Protein AF-Q5SGM9-F1 (afdb_monomer)

Solvent-accessible surface area (backbone atoms only — not comparable to full-atom values): 9372 Å² total; per-residue (Å²): 144,85,80,67,69,70,57,55,56,53,56,52,52,54,52,52,57,65,70,66,57,69,76,75,72,75,61,72,54,45,73,38,43,31,43,27,35,70,81,50,58,84,35,30,66,68,40,42,31,40,32,31,81,73,46,98,76,62,48,74,47,71,50,35,69,30,64,57,64,86,59,84,78,55,76,74,34,72,49,87,78,80,70,98,79,58,48,51,67,30,74,43,82,38,66,78,64,98,54,96,76,72,43,49,38,35,33,35,20,24,57,43,96,90,40,72,36,73,26,84,48,67,61,69,77,82,69,76,38,84,79,72,70,83,46,48,68,30,44,40,35,33,58,28,88,93,44,79,26,36,58,44,70,42,55,27,30,66

Structure (mmCIF, N/CA/C/O backbone):
data_AF-Q5SGM9-F1
#
_entry.id   AF-Q5SGM9-F1
#
loop_
_atom_site.group_PDB
_atom_site.id
_atom_site.type_symbol
_atom_site.label_atom_id
_atom_site.label_alt_id
_atom_site.label_comp_id
_atom_site.label_asym_id
_atom_site.label_entity_id
_atom_site.label_seq_id
_atom_site.pdbx_PDB_ins_code
_atom_site.Cartn_x
_atom_site.Cartn_y
_atom_site.Cartn_z
_atom_site.occupancy
_atom_site.B_iso_or_equiv
_atom_site.auth_seq_id
_atom_site.auth_comp_id
_atom_site.auth_asym_id
_atom_site.auth_atom_id
_atom_site.pdbx_PDB_model_num
ATOM 1 N N . MET A 1 1 ? 46.317 -55.581 9.342 1.00 49.31 1 MET A N 1
ATOM 2 C CA . MET A 1 1 ? 45.659 -54.728 8.324 1.00 49.31 1 MET A CA 1
ATOM 3 C C . MET A 1 1 ? 44.231 -54.366 8.767 1.00 49.31 1 MET A C 1
ATOM 5 O O . MET A 1 1 ? 43.279 -54.948 8.278 1.00 49.31 1 MET A O 1
ATOM 9 N N . ARG A 1 2 ? 44.056 -53.474 9.760 1.00 52.50 2 ARG A N 1
ATOM 10 C CA . ARG A 1 2 ? 42.734 -53.143 10.362 1.00 52.50 2 ARG A CA 1
ATOM 11 C C . ARG A 1 2 ? 42.552 -51.646 10.692 1.00 52.50 2 ARG A C 1
ATOM 13 O O . ARG A 1 2 ? 41.750 -51.300 11.545 1.00 52.50 2 ARG A O 1
ATOM 20 N N . LYS A 1 3 ? 43.311 -50.747 10.051 1.00 50.09 3 LYS A N 1
ATOM 21 C CA . LYS A 1 3 ? 43.286 -49.298 10.361 1.00 50.09 3 LYS A CA 1
ATOM 22 C C . LYS A 1 3 ? 42.779 -48.392 9.229 1.00 50.09 3 LYS A C 1
ATOM 24 O O . LYS A 1 3 ? 42.698 -47.190 9.428 1.00 50.09 3 LYS A O 1
ATOM 29 N N . LEU A 1 4 ? 42.410 -48.943 8.069 1.00 53.06 4 LEU A N 1
ATOM 30 C CA . LEU A 1 4 ? 42.042 -48.142 6.887 1.00 53.06 4 LEU A CA 1
ATOM 31 C C . LEU A 1 4 ? 40.534 -48.086 6.593 1.00 53.06 4 LEU A C 1
ATOM 33 O O . LEU A 1 4 ? 40.104 -47.252 5.807 1.00 53.06 4 LEU A O 1
ATOM 37 N N . VAL A 1 5 ? 39.714 -48.908 7.255 1.00 52.75 5 VAL A N 1
ATOM 38 C CA . VAL A 1 5 ? 38.258 -48.948 7.004 1.00 52.75 5 VAL A CA 1
ATOM 39 C C . VAL A 1 5 ? 37.527 -47.766 7.666 1.00 52.75 5 VAL A C 1
ATOM 41 O O . VAL A 1 5 ? 36.541 -47.272 7.131 1.00 52.75 5 VAL A O 1
ATOM 44 N N . GLY A 1 6 ? 38.043 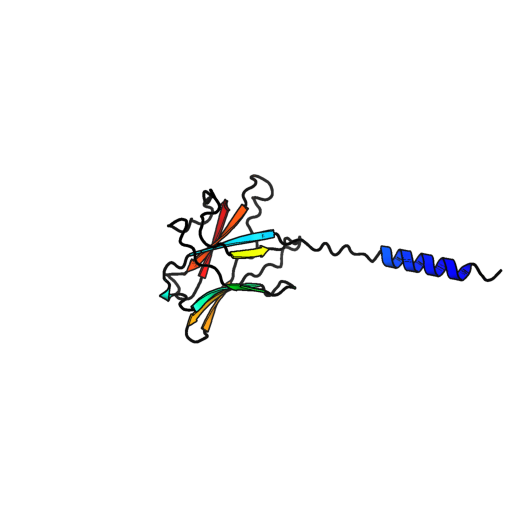-47.247 8.788 1.00 48.84 6 GLY A N 1
ATOM 45 C CA . GLY A 1 6 ? 37.429 -46.120 9.510 1.00 48.84 6 GLY A CA 1
ATOM 46 C C . GLY A 1 6 ? 37.580 -44.757 8.823 1.00 48.84 6 GLY A C 1
ATOM 47 O O . GLY A 1 6 ? 36.759 -43.871 9.037 1.00 48.84 6 GLY A O 1
ATOM 48 N N . LEU A 1 7 ? 38.591 -44.595 7.963 1.00 51.69 7 LEU A N 1
ATOM 49 C CA . LEU A 1 7 ? 38.835 -43.349 7.223 1.00 51.69 7 LEU A CA 1
ATOM 50 C C . LEU A 1 7 ? 37.909 -43.200 6.008 1.00 51.69 7 LEU A C 1
ATOM 52 O O . LEU A 1 7 ? 37.457 -42.096 5.717 1.00 51.69 7 LEU A O 1
ATOM 56 N N . GLY A 1 8 ? 37.567 -44.309 5.342 1.00 51.47 8 GLY A N 1
ATOM 57 C CA . GLY A 1 8 ? 36.628 -44.296 4.216 1.00 51.47 8 GLY A CA 1
ATOM 58 C C . GLY A 1 8 ? 35.209 -43.899 4.631 1.00 51.47 8 GLY A C 1
ATOM 59 O O . GLY A 1 8 ? 34.539 -43.154 3.917 1.00 51.47 8 GLY A O 1
ATOM 60 N N . LEU A 1 9 ? 34.768 -44.325 5.820 1.00 53.88 9 LEU A N 1
ATOM 61 C CA . LEU A 1 9 ? 33.430 -44.003 6.324 1.00 53.88 9 LEU A CA 1
ATOM 62 C C . LEU A 1 9 ? 33.281 -42.507 6.661 1.00 53.88 9 LEU A C 1
ATOM 64 O O . LEU A 1 9 ? 32.253 -41.909 6.359 1.00 53.88 9 LEU A O 1
ATOM 68 N N . LEU A 1 10 ? 34.327 -41.888 7.222 1.00 55.31 10 LEU A N 1
ATOM 69 C CA . LEU A 1 10 ? 34.349 -40.454 7.539 1.00 55.31 10 LEU A CA 1
ATOM 70 C C . LEU A 1 10 ? 34.374 -39.578 6.279 1.00 55.31 10 LEU A C 1
ATOM 72 O O . LEU A 1 10 ? 33.666 -38.575 6.223 1.00 55.31 10 LEU A O 1
ATOM 76 N N . ALA A 1 11 ? 35.122 -39.982 5.248 1.00 57.12 11 ALA A N 1
ATOM 77 C CA . ALA A 1 11 ? 35.129 -39.282 3.963 1.00 57.12 11 ALA A CA 1
ATOM 78 C C . ALA A 1 11 ? 33.760 -39.358 3.259 1.00 57.12 11 ALA A C 1
ATOM 80 O O . ALA A 1 11 ? 33.297 -38.372 2.693 1.00 57.12 11 ALA A O 1
ATOM 81 N N . SER A 1 12 ? 33.072 -40.500 3.361 1.00 54.62 12 SER A N 1
ATOM 82 C CA . SER A 1 12 ? 31.729 -40.697 2.791 1.00 54.62 12 SER A CA 1
ATOM 83 C C . SER A 1 12 ? 30.670 -39.837 3.491 1.00 54.62 12 SER A C 1
ATOM 85 O O . SER A 1 12 ? 29.806 -39.257 2.836 1.00 54.62 12 SER A O 1
ATOM 87 N N . LEU A 1 13 ? 30.758 -39.713 4.822 1.00 52.28 13 LEU A N 1
ATOM 88 C CA . LEU A 1 13 ? 29.854 -38.873 5.609 1.00 52.28 13 LEU A CA 1
ATOM 89 C C . LEU A 1 13 ? 30.065 -37.379 5.307 1.00 52.28 13 LEU A C 1
ATOM 91 O O . LEU A 1 13 ? 29.094 -36.641 5.168 1.00 52.28 13 LEU A O 1
ATOM 95 N N . ALA A 1 14 ? 31.317 -36.937 5.141 1.00 54.81 14 ALA A N 1
ATOM 96 C CA . ALA A 1 14 ? 31.639 -35.551 4.793 1.00 54.81 14 ALA A CA 1
ATOM 97 C C . ALA A 1 14 ? 31.129 -35.155 3.394 1.00 54.81 14 ALA A C 1
ATOM 99 O O . ALA A 1 14 ? 30.637 -34.041 3.217 1.00 54.81 14 ALA A O 1
ATOM 100 N N . VAL A 1 15 ? 31.166 -36.075 2.419 1.00 55.09 15 VAL A N 1
ATOM 101 C CA . VAL A 1 15 ? 30.611 -35.835 1.075 1.00 55.09 15 VAL A CA 1
ATOM 102 C C . VAL A 1 15 ? 29.076 -35.778 1.099 1.00 55.09 15 VAL A C 1
ATOM 104 O O . VAL A 1 15 ? 28.487 -34.936 0.421 1.00 55.09 15 VAL A O 1
ATOM 107 N N . LEU A 1 16 ? 28.417 -36.583 1.942 1.00 50.06 16 LEU A N 1
ATOM 108 C CA . LEU A 1 16 ? 26.964 -36.512 2.158 1.00 50.06 16 LEU A CA 1
ATOM 109 C C . LEU A 1 16 ? 26.532 -35.188 2.812 1.00 50.06 16 LEU A C 1
ATOM 111 O O . LEU A 1 16 ? 25.522 -34.618 2.405 1.00 50.06 16 LEU A O 1
ATOM 115 N N . PHE A 1 17 ? 27.319 -34.639 3.745 1.00 51.22 17 PHE A N 1
ATOM 116 C CA . PHE A 1 17 ? 27.067 -33.295 4.284 1.00 51.22 17 PHE A CA 1
ATOM 117 C C . PHE A 1 17 ? 27.328 -32.174 3.264 1.00 51.22 17 PHE A C 1
ATOM 119 O O . PHE A 1 17 ? 26.640 -31.158 3.317 1.00 51.22 17 PHE A O 1
ATOM 126 N N . SER A 1 18 ? 28.242 -32.350 2.300 1.00 49.50 18 SER A N 1
ATOM 127 C CA . SER A 1 18 ? 28.415 -31.379 1.203 1.00 49.50 18 SER A CA 1
ATOM 128 C C . SER A 1 18 ? 27.337 -31.463 0.114 1.00 49.50 18 SER A C 1
ATOM 130 O O . SER A 1 18 ? 27.120 -30.483 -0.591 1.00 49.50 18 SER A O 1
ATOM 132 N N . ALA A 1 19 ? 26.643 -32.600 -0.016 1.00 48.06 19 ALA A N 1
ATOM 133 C CA . ALA A 1 19 ? 25.566 -32.794 -0.993 1.00 48.06 19 ALA A CA 1
ATOM 134 C C . ALA A 1 19 ? 24.171 -32.407 -0.459 1.00 48.06 19 ALA A C 1
ATOM 136 O O . ALA A 1 19 ? 23.259 -32.187 -1.249 1.00 48.06 19 ALA A O 1
ATOM 137 N N . CYS A 1 20 ? 24.015 -32.280 0.864 1.00 47.81 20 CYS A N 1
ATOM 138 C CA . CYS A 1 20 ? 22.813 -31.746 1.522 1.00 47.81 20 CYS A CA 1
ATOM 139 C C . CYS A 1 20 ? 22.961 -30.274 1.937 1.00 47.81 20 CYS A C 1
ATOM 141 O O . CYS A 1 20 ? 22.182 -29.769 2.743 1.00 47.81 20 CYS A O 1
ATOM 143 N N . GLY A 1 21 ? 23.949 -29.569 1.389 1.00 41.06 21 GLY A N 1
ATOM 144 C CA . GLY A 1 21 ? 23.937 -28.116 1.357 1.00 41.06 21 GLY A CA 1
ATOM 145 C C . GLY A 1 21 ? 23.023 -27.672 0.229 1.00 41.06 21 GLY A C 1
ATOM 146 O O . GLY A 1 21 ? 23.508 -27.173 -0.785 1.00 41.06 21 GLY A O 1
ATOM 147 N N . GLU A 1 22 ? 21.710 -27.883 0.375 1.00 40.97 22 GLU A N 1
ATOM 148 C CA . GLU A 1 22 ? 20.764 -27.044 -0.349 1.00 40.97 22 GLU A CA 1
ATOM 149 C C . GLU A 1 22 ? 21.173 -25.632 0.056 1.00 40.97 22 GLU A C 1
ATOM 151 O O . GLU A 1 22 ? 21.078 -25.258 1.229 1.00 40.97 22 GLU A O 1
ATOM 156 N N . TRP A 1 23 ? 21.794 -24.906 -0.872 1.00 38.00 23 TRP A N 1
ATOM 157 C CA . TRP A 1 23 ? 22.010 -23.488 -0.712 1.00 38.00 23 TRP A CA 1
ATOM 158 C C . TRP A 1 23 ? 20.605 -22.943 -0.540 1.00 38.00 23 TRP A C 1
ATOM 160 O O . TRP A 1 23 ? 19.878 -22.752 -1.513 1.00 38.00 23 TRP A O 1
ATOM 170 N N . VAL A 1 24 ? 20.187 -22.786 0.715 1.00 42.12 24 VAL A N 1
ATOM 171 C CA . VAL A 1 24 ? 19.058 -21.956 1.074 1.00 42.12 24 VAL A CA 1
ATOM 172 C C . VAL A 1 24 ? 19.541 -20.588 0.648 1.00 42.12 24 VAL A C 1
ATOM 174 O O . VAL A 1 24 ? 20.228 -19.894 1.394 1.00 42.12 24 VAL A O 1
ATOM 177 N N . PHE A 1 25 ? 19.304 -20.270 -0.624 1.00 44.12 25 PHE A N 1
ATOM 178 C CA . PHE A 1 25 ? 19.422 -18.935 -1.146 1.00 44.12 25 PHE A CA 1
ATOM 179 C C . PHE A 1 25 ? 18.508 -18.133 -0.241 1.00 44.12 25 PHE A C 1
ATOM 181 O O . PHE A 1 25 ? 17.282 -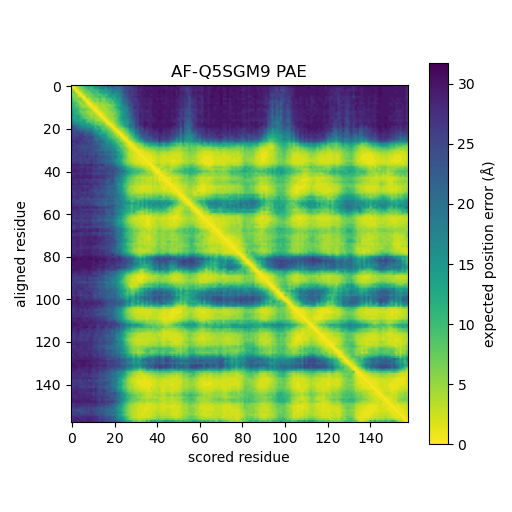18.187 -0.348 1.00 44.12 25 PHE A O 1
ATOM 188 N N . VAL A 1 26 ? 19.115 -17.472 0.739 1.00 46.91 26 VAL A N 1
ATOM 189 C CA . VAL A 1 26 ? 18.463 -16.424 1.495 1.00 46.91 26 VAL A CA 1
ATOM 190 C C . VAL A 1 26 ? 18.216 -15.364 0.440 1.00 46.91 26 VAL A C 1
ATOM 192 O O . VAL A 1 26 ? 19.106 -14.589 0.105 1.00 46.91 26 VAL A O 1
ATOM 195 N N . LEU A 1 27 ? 17.050 -15.445 -0.197 1.00 52.34 27 LEU A N 1
ATOM 196 C CA . LEU A 1 27 ? 16.587 -14.459 -1.151 1.00 52.34 27 LEU A CA 1
ATOM 197 C C . LEU A 1 27 ? 16.571 -13.144 -0.386 1.00 52.34 27 LEU A C 1
ATOM 199 O O . LEU A 1 27 ? 15.729 -12.943 0.492 1.00 52.34 27 LEU A O 1
ATOM 203 N N . THR A 1 28 ? 17.559 -12.292 -0.651 1.00 56.84 28 THR A N 1
ATOM 204 C CA . THR A 1 28 ? 17.601 -10.956 -0.074 1.00 56.84 28 THR A CA 1
ATOM 205 C C . THR A 1 28 ? 16.328 -10.249 -0.530 1.00 56.84 28 THR A C 1
ATOM 207 O O . THR A 1 28 ? 16.093 -10.166 -1.740 1.00 56.84 28 THR A O 1
ATOM 210 N N . PRO A 1 29 ? 15.464 -9.800 0.395 1.00 63.97 29 PRO A N 1
ATOM 211 C CA . PRO A 1 29 ? 14.258 -9.095 0.006 1.00 63.97 29 PRO A CA 1
ATOM 212 C C . PRO A 1 29 ? 14.631 -7.833 -0.768 1.00 63.97 29 PRO A C 1
ATOM 214 O O . PRO A 1 29 ? 15.612 -7.159 -0.460 1.00 63.97 29 PRO A O 1
ATOM 217 N N . ILE A 1 30 ? 13.826 -7.516 -1.769 1.00 70.44 30 ILE A N 1
ATOM 218 C CA . ILE A 1 30 ? 13.811 -6.214 -2.421 1.00 70.44 30 ILE A CA 1
ATOM 219 C C . ILE A 1 30 ? 12.894 -5.319 -1.592 1.00 70.44 30 ILE A C 1
ATOM 221 O O . ILE A 1 30 ? 11.818 -5.749 -1.195 1.00 70.44 30 ILE A O 1
ATOM 225 N N . ASP A 1 31 ? 13.269 -4.072 -1.337 1.00 76.81 31 ASP A N 1
ATOM 226 C CA . ASP A 1 31 ? 12.368 -3.155 -0.642 1.00 76.81 31 ASP A CA 1
ATOM 227 C C . ASP A 1 31 ? 11.308 -2.595 -1.596 1.00 76.81 31 ASP A C 1
ATOM 229 O O . ASP A 1 31 ? 11.590 -1.824 -2.522 1.00 76.81 31 ASP A O 1
ATOM 233 N N . LEU A 1 32 ? 10.053 -2.956 -1.337 1.00 81.00 32 LEU A N 1
ATOM 234 C CA . LEU A 1 32 ? 8.904 -2.341 -1.971 1.00 81.00 32 LEU A CA 1
ATOM 235 C C . LEU A 1 32 ? 8.645 -0.970 -1.342 1.00 81.00 32 LEU A C 1
ATOM 237 O O . LEU A 1 32 ? 8.403 -0.858 -0.141 1.00 81.00 32 LEU A O 1
ATOM 241 N N . HIS A 1 33 ? 8.651 0.070 -2.173 1.00 85.00 33 HIS A N 1
ATOM 242 C CA . HIS A 1 33 ? 8.336 1.429 -1.749 1.00 85.00 33 HIS A CA 1
ATOM 243 C C . HIS A 1 33 ? 6.819 1.612 -1.708 1.00 85.00 33 HIS A C 1
ATOM 245 O O . HIS A 1 33 ? 6.150 1.435 -2.728 1.00 85.00 33 HIS A O 1
ATOM 251 N N . VAL A 1 34 ? 6.287 1.985 -0.544 1.00 89.00 34 VAL A N 1
ATOM 252 C CA . VAL A 1 34 ? 4.856 2.227 -0.346 1.00 89.00 34 VAL A CA 1
ATOM 253 C C . VAL A 1 34 ? 4.588 3.700 -0.054 1.00 89.00 34 VAL A C 1
ATOM 255 O O . VAL A 1 34 ? 5.155 4.266 0.885 1.00 89.00 34 VAL A O 1
ATOM 258 N N . LEU A 1 35 ? 3.694 4.297 -0.843 1.00 90.00 35 LEU A N 1
ATOM 259 C CA . LEU A 1 35 ? 3.154 5.642 -0.644 1.00 90.00 35 LEU A CA 1
ATOM 260 C C . LEU A 1 35 ? 1.719 5.532 -0.130 1.00 90.00 35 LEU A C 1
ATOM 262 O O . LEU A 1 35 ? 0.855 5.020 -0.838 1.00 90.00 35 LEU A O 1
ATOM 266 N N . TYR A 1 36 ? 1.458 6.010 1.087 1.00 91.81 36 TYR A N 1
ATOM 267 C CA . TYR A 1 36 ? 0.123 5.979 1.682 1.00 91.81 36 TYR A CA 1
ATOM 268 C C . TYR A 1 36 ? -0.510 7.370 1.723 1.00 91.81 36 TYR A C 1
ATOM 270 O O . TYR A 1 36 ? -0.034 8.239 2.446 1.00 91.81 36 TYR A O 1
ATOM 278 N N . TYR A 1 37 ? -1.595 7.571 0.980 1.00 90.19 37 TYR A N 1
ATOM 279 C CA . TYR A 1 37 ? -2.323 8.835 0.905 1.00 90.19 37 TYR A CA 1
ATOM 280 C C . TYR A 1 37 ? -3.612 8.785 1.734 1.00 90.19 37 TYR A C 1
ATOM 282 O O . TYR A 1 37 ? -4.621 8.249 1.257 1.00 90.19 37 TYR A O 1
ATOM 290 N N . PRO A 1 38 ? -3.623 9.373 2.944 1.00 87.94 38 PRO A N 1
ATOM 291 C CA . PRO A 1 38 ? -4.850 9.550 3.707 1.00 87.94 38 PRO A CA 1
ATOM 292 C C . PRO A 1 38 ? -5.657 10.709 3.106 1.00 87.94 38 PRO A C 1
ATOM 294 O O . PRO A 1 38 ? -5.456 11.875 3.448 1.00 87.94 38 PRO A O 1
ATOM 297 N N . GLN A 1 39 ? -6.525 10.414 2.140 1.00 80.75 39 GLN A N 1
ATOM 298 C CA . GLN A 1 39 ? -7.358 11.431 1.490 1.00 80.75 39 GLN A CA 1
ATOM 299 C C . GLN A 1 39 ? -8.423 11.993 2.439 1.00 80.75 39 GLN A C 1
ATOM 301 O O . GLN A 1 39 ? -8.834 13.144 2.299 1.00 80.75 39 GLN A O 1
ATOM 306 N N . ASN A 1 40 ? -8.871 11.192 3.403 1.00 80.44 40 ASN A N 1
ATOM 307 C CA . ASN A 1 40 ? -9.832 11.582 4.411 1.00 80.44 40 ASN A CA 1
ATOM 308 C C . ASN A 1 40 ? -9.510 10.859 5.734 1.00 80.44 40 ASN A C 1
ATOM 310 O O . ASN A 1 40 ? -9.980 9.742 5.944 1.00 80.44 40 ASN A O 1
ATOM 314 N N . PRO A 1 41 ? -8.815 11.524 6.678 1.00 70.94 41 PRO A N 1
ATOM 315 C CA . PRO A 1 41 ? -8.405 10.934 7.956 1.00 70.94 41 PRO A CA 1
ATOM 316 C C . PRO A 1 41 ? -9.543 10.335 8.796 1.00 70.94 41 PRO A C 1
ATOM 318 O O . PRO A 1 41 ? -9.284 9.544 9.699 1.00 70.94 41 PRO A O 1
ATOM 321 N N . SER A 1 42 ? -10.803 10.699 8.521 1.00 79.50 42 SER A N 1
ATOM 322 C CA . SER A 1 42 ? -11.965 10.078 9.170 1.00 79.50 42 SER A CA 1
ATOM 323 C C . SER A 1 42 ? -12.218 8.629 8.734 1.00 79.50 42 SER A C 1
ATOM 325 O O . SER A 1 42 ? -12.948 7.919 9.421 1.00 79.50 42 SER A O 1
ATOM 327 N N . LEU A 1 43 ? -11.619 8.172 7.628 1.00 82.50 43 LEU A N 1
ATOM 328 C CA . LEU A 1 43 ? -11.772 6.810 7.115 1.00 82.50 43 LEU A CA 1
ATOM 329 C C . LEU A 1 43 ? -10.899 5.813 7.887 1.00 82.50 43 LEU A C 1
ATOM 331 O O . LEU A 1 43 ? -11.378 4.726 8.207 1.00 82.50 43 LEU A O 1
ATOM 335 N N . CYS A 1 44 ? -9.665 6.196 8.234 1.00 88.75 44 CYS A N 1
ATOM 336 C CA . CYS A 1 44 ? -8.746 5.410 9.062 1.00 88.75 44 CYS A CA 1
ATOM 337 C C . CYS A 1 44 ? -8.216 6.232 10.251 1.00 88.75 44 CYS A C 1
ATOM 339 O O . CYS A 1 44 ? -7.021 6.541 10.305 1.00 88.75 44 CYS A O 1
ATOM 341 N N . PRO A 1 45 ? -9.067 6.581 11.235 1.00 86.69 45 PRO A N 1
ATOM 342 C CA . PRO A 1 45 ? -8.705 7.488 12.328 1.00 86.69 45 PRO A CA 1
ATOM 343 C C . PRO A 1 45 ? -7.568 6.963 13.215 1.00 86.69 45 PRO A C 1
ATOM 345 O O . PRO A 1 45 ? -6.824 7.750 13.794 1.00 86.69 45 PRO A O 1
ATOM 348 N N . GLY A 1 46 ? -7.404 5.641 13.321 1.00 86.88 46 GLY A N 1
ATOM 349 C CA . GLY A 1 46 ? -6.288 5.023 14.040 1.00 86.88 46 GLY A CA 1
ATOM 350 C C . GLY A 1 46 ? -5.069 4.711 13.164 1.00 86.88 46 GLY A C 1
ATOM 351 O O . GLY A 1 46 ? -4.179 3.985 13.609 1.00 86.88 46 GLY A O 1
ATOM 352 N N . GLY A 1 47 ? -5.049 5.198 11.920 1.00 89.00 47 GLY A N 1
ATOM 353 C CA . GLY A 1 47 ? -4.001 4.961 10.932 1.00 89.00 47 GLY A CA 1
ATOM 354 C C . GLY A 1 47 ? -4.183 3.686 10.103 1.00 89.00 47 GLY A C 1
ATOM 355 O O . GLY A 1 47 ? -5.134 2.918 10.274 1.00 89.00 47 GLY A O 1
ATOM 356 N N . ALA A 1 48 ? -3.235 3.469 9.193 1.00 92.25 48 ALA A N 1
ATOM 357 C CA . ALA A 1 48 ? -3.182 2.312 8.308 1.00 92.25 48 ALA A CA 1
ATOM 358 C C . ALA A 1 48 ? -1.865 1.547 8.475 1.00 92.25 48 ALA A C 1
ATOM 360 O O . ALA A 1 48 ? -0.850 2.099 8.907 1.00 92.25 48 ALA A O 1
ATOM 361 N N . GLY A 1 49 ? -1.868 0.272 8.107 1.00 91.69 49 GLY A N 1
ATOM 362 C CA . GLY A 1 49 ? -0.683 -0.575 8.124 1.00 91.69 49 GLY A CA 1
ATOM 363 C C . GLY A 1 49 ? -0.755 -1.698 7.101 1.00 91.69 49 GLY A C 1
ATOM 364 O O . GLY A 1 49 ? -1.767 -1.893 6.426 1.00 91.69 49 GLY A O 1
ATOM 365 N N . ALA A 1 50 ? 0.341 -2.434 6.990 1.00 89.50 50 ALA A N 1
ATOM 366 C CA . ALA A 1 50 ? 0.450 -3.618 6.153 1.00 89.50 50 ALA A CA 1
ATOM 367 C C . ALA A 1 50 ? 0.960 -4.789 6.989 1.00 89.50 50 ALA A C 1
ATOM 369 O O . ALA A 1 50 ? 1.886 -4.624 7.784 1.00 89.50 50 ALA A O 1
ATOM 370 N N . VAL A 1 51 ? 0.376 -5.966 6.787 1.00 85.62 51 VAL A N 1
ATOM 371 C CA . VAL A 1 51 ? 0.813 -7.223 7.396 1.00 85.62 51 VAL A CA 1
ATOM 372 C C . VAL A 1 51 ? 1.133 -8.243 6.310 1.00 85.62 51 VAL A C 1
ATOM 374 O O . VAL A 1 51 ? 0.427 -8.322 5.305 1.00 85.62 51 VAL A O 1
ATOM 377 N N . SER A 1 52 ? 2.186 -9.036 6.517 1.00 78.62 52 SER A N 1
ATOM 378 C CA . SER A 1 52 ? 2.467 -10.214 5.695 1.00 78.62 52 SER A CA 1
ATOM 379 C C . SER A 1 52 ? 2.404 -11.479 6.543 1.00 78.62 52 SER A C 1
ATOM 381 O O . SER A 1 52 ? 3.207 -11.668 7.456 1.00 78.62 52 SER A O 1
ATOM 383 N N . THR A 1 53 ? 1.434 -12.344 6.242 1.00 66.88 53 THR A N 1
ATOM 384 C CA . THR A 1 53 ? 1.159 -13.588 6.986 1.00 66.88 53 THR A CA 1
ATOM 385 C C . THR A 1 53 ? 1.810 -14.818 6.359 1.00 66.88 53 THR A C 1
ATOM 387 O O . THR A 1 53 ? 2.110 -15.782 7.055 1.00 66.88 53 THR A O 1
ATOM 390 N N . ASN A 1 54 ? 2.069 -14.781 5.049 1.00 63.09 54 ASN A N 1
ATOM 391 C CA . ASN A 1 54 ? 2.634 -15.901 4.289 1.00 63.09 54 ASN A CA 1
ATOM 392 C C . ASN A 1 54 ? 4.171 -15.872 4.189 1.00 63.09 54 ASN A C 1
ATOM 394 O O . ASN A 1 54 ? 4.762 -16.722 3.519 1.00 63.09 54 ASN A O 1
ATOM 398 N N . ASN A 1 55 ? 4.810 -14.909 4.858 1.00 61.78 55 ASN A N 1
ATOM 399 C CA . ASN A 1 55 ? 6.258 -14.773 4.962 1.00 61.78 55 ASN A CA 1
ATOM 400 C C . ASN A 1 55 ? 6.762 -15.420 6.272 1.00 61.78 55 ASN A C 1
ATOM 402 O O . ASN A 1 55 ? 6.192 -15.131 7.326 1.00 61.78 55 ASN A O 1
ATOM 406 N N . PRO A 1 56 ? 7.827 -16.249 6.254 1.00 53.66 56 PRO A N 1
ATOM 407 C CA . PRO A 1 56 ? 8.432 -16.803 7.472 1.00 53.66 56 PRO A CA 1
ATOM 408 C C . PRO A 1 56 ? 8.873 -15.747 8.503 1.00 53.66 56 PRO A C 1
ATOM 410 O O . PRO A 1 56 ? 8.953 -16.059 9.687 1.00 53.66 56 PRO A O 1
ATOM 413 N N . GLY A 1 57 ? 9.129 -14.506 8.085 1.00 57.62 57 GLY A N 1
ATOM 414 C CA . GLY A 1 57 ? 9.469 -13.389 8.966 1.00 57.62 57 GLY A CA 1
ATOM 415 C C . GLY A 1 57 ? 8.294 -12.469 9.292 1.00 57.62 57 GLY A C 1
ATOM 416 O O . GLY A 1 57 ? 8.508 -11.264 9.226 1.00 57.62 57 GLY A O 1
ATOM 417 N N . PHE A 1 58 ? 7.088 -13.009 9.556 1.00 61.56 58 PHE A N 1
ATOM 418 C CA . PHE A 1 58 ? 5.845 -12.267 9.863 1.00 61.56 58 PHE A CA 1
ATOM 419 C C . PHE A 1 58 ? 6.107 -10.835 10.342 1.00 61.56 58 PHE A C 1
ATOM 421 O O . PHE A 1 58 ? 6.746 -10.618 11.373 1.00 61.56 58 PHE A O 1
ATOM 428 N N . TYR A 1 59 ? 5.586 -9.859 9.606 1.00 69.19 59 TYR A N 1
ATOM 429 C CA . TYR A 1 59 ? 5.755 -8.457 9.949 1.00 69.19 59 TYR A CA 1
ATOM 430 C C . TYR A 1 59 ? 4.435 -7.712 9.846 1.00 69.19 59 TYR A C 1
ATOM 432 O O . TYR A 1 59 ? 3.595 -8.012 8.996 1.00 69.19 59 TYR A O 1
ATOM 440 N N . SER A 1 60 ? 4.296 -6.708 10.705 1.00 77.88 60 SER A N 1
ATOM 441 C CA . SER A 1 60 ? 3.279 -5.669 10.622 1.00 77.88 60 SER A CA 1
ATOM 442 C C . SER A 1 60 ? 3.986 -4.324 10.697 1.00 77.88 60 SER A C 1
ATOM 444 O O . SER A 1 60 ? 4.777 -4.095 11.615 1.00 77.88 60 SER A O 1
ATOM 446 N N . LEU A 1 61 ? 3.752 -3.458 9.714 1.00 84.81 61 LEU A N 1
ATOM 447 C CA . LEU A 1 61 ? 4.385 -2.147 9.634 1.00 84.81 61 LEU A CA 1
ATOM 448 C C . LEU A 1 61 ? 3.322 -1.061 9.447 1.00 84.81 61 LEU A C 1
ATOM 450 O O . LEU A 1 61 ? 2.496 -1.175 8.534 1.00 8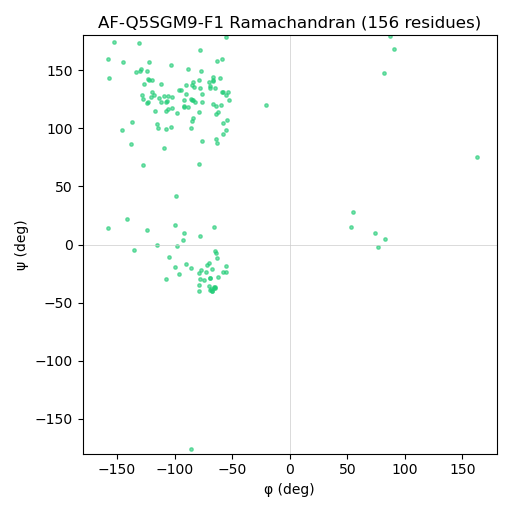4.81 61 LEU A O 1
ATOM 454 N N . PRO A 1 62 ? 3.335 0.007 10.269 1.00 90.38 62 PRO A N 1
ATOM 455 C CA . PRO A 1 62 ? 2.462 1.145 10.041 1.00 90.38 62 PRO A CA 1
ATOM 456 C C . PRO A 1 62 ? 2.840 1.830 8.722 1.00 90.38 62 PRO A C 1
ATOM 458 O O . PRO A 1 62 ? 4.019 2.063 8.425 1.00 90.38 62 PRO A O 1
ATOM 461 N N . LEU A 1 63 ? 1.829 2.160 7.923 1.00 91.12 63 LEU A N 1
ATOM 462 C CA . LEU A 1 63 ? 2.006 2.958 6.722 1.00 91.12 63 LEU A CA 1
ATOM 463 C C . LEU A 1 63 ? 2.201 4.415 7.127 1.00 91.12 63 LEU A C 1
ATOM 465 O O . LEU A 1 63 ? 1.424 4.968 7.908 1.00 91.12 63 LEU A O 1
ATOM 469 N N . LYS A 1 64 ? 3.249 5.045 6.599 1.00 90.38 64 LYS A N 1
ATOM 470 C CA . LYS A 1 64 ? 3.513 6.451 6.876 1.00 90.38 64 LYS A CA 1
ATOM 471 C C . LYS A 1 64 ? 2.720 7.322 5.896 1.00 90.38 64 LYS A C 1
ATOM 473 O O . LYS A 1 64 ? 2.844 7.120 4.689 1.00 90.38 64 LYS A O 1
ATOM 478 N N . PRO A 1 65 ? 1.903 8.268 6.384 1.00 88.94 65 PRO A N 1
ATOM 479 C CA . PRO A 1 65 ? 1.092 9.109 5.518 1.00 88.94 65 PRO A CA 1
ATOM 480 C C . PRO A 1 65 ? 1.954 10.082 4.711 1.00 88.94 65 PRO A C 1
ATOM 482 O O . PRO A 1 65 ? 2.838 10.742 5.255 1.00 88.94 65 PRO A O 1
ATOM 485 N N . THR A 1 66 ? 1.663 10.202 3.420 1.00 86.69 66 THR A N 1
ATOM 486 C CA . THR A 1 66 ? 2.293 11.140 2.493 1.00 86.69 66 THR A CA 1
ATOM 487 C C . THR A 1 66 ? 1.246 12.018 1.818 1.00 86.69 66 THR A C 1
ATOM 489 O O . THR A 1 66 ? 0.111 11.615 1.575 1.00 86.69 66 THR A O 1
ATOM 492 N N . THR A 1 67 ? 1.657 13.239 1.499 1.00 84.00 67 THR A N 1
ATOM 493 C CA . THR A 1 67 ? 0.918 14.203 0.674 1.00 84.00 67 THR A CA 1
ATOM 494 C C . THR A 1 67 ? 1.756 14.665 -0.516 1.00 84.00 67 THR A C 1
ATOM 496 O O . THR A 1 67 ? 1.434 15.663 -1.153 1.00 84.00 67 THR A O 1
ATOM 499 N N . SER A 1 68 ? 2.866 13.976 -0.795 1.00 79.94 68 SER A N 1
ATOM 500 C CA . SER A 1 68 ? 3.789 14.327 -1.868 1.00 79.94 68 SER A CA 1
ATOM 501 C C . SER A 1 68 ? 3.964 13.141 -2.821 1.00 79.94 68 SER A C 1
ATOM 503 O O . SER A 1 68 ? 4.393 12.079 -2.357 1.00 79.94 68 SER A O 1
ATOM 505 N N . PRO A 1 69 ? 3.664 13.300 -4.127 1.00 78.25 69 PRO A N 1
ATOM 506 C CA . PRO A 1 69 ? 3.046 14.477 -4.768 1.00 78.25 69 PRO A CA 1
ATOM 507 C C . PRO A 1 69 ? 1.655 14.860 -4.207 1.00 78.25 69 PRO A C 1
ATOM 509 O O . PRO A 1 69 ? 1.003 14.002 -3.622 1.00 78.25 69 PRO A O 1
ATOM 512 N N . PRO A 1 70 ? 1.179 16.113 -4.401 1.00 77.50 70 PRO A N 1
ATOM 513 C CA . PRO A 1 70 ? -0.098 16.615 -3.855 1.00 77.50 70 PRO A CA 1
ATOM 514 C C . PRO A 1 70 ? -1.337 15.822 -4.274 1.00 77.50 70 PRO A C 1
ATOM 516 O O . PRO A 1 70 ? -2.368 15.860 -3.605 1.00 77.50 70 PRO A O 1
ATOM 519 N N . THR A 1 71 ? -1.248 15.125 -5.402 1.00 82.31 71 THR A N 1
ATOM 520 C CA . THR A 1 71 ? -2.298 14.254 -5.916 1.00 82.31 71 THR A CA 1
ATOM 521 C C . THR A 1 71 ? -1.731 12.844 -6.007 1.00 82.31 71 THR A C 1
ATOM 523 O O . THR A 1 71 ? -0.630 12.686 -6.542 1.00 82.31 71 THR A O 1
ATOM 526 N N . PRO A 1 72 ? -2.441 11.822 -5.495 1.00 82.69 72 PRO A N 1
ATOM 527 C CA . PRO A 1 72 ? -2.032 10.445 -5.708 1.00 82.69 72 PRO A CA 1
ATOM 528 C C . PRO A 1 72 ? -1.969 10.163 -7.218 1.00 82.69 72 PRO A C 1
ATOM 530 O O . PRO A 1 72 ? -2.924 10.501 -7.922 1.00 82.69 72 PRO A O 1
ATOM 533 N N . PRO A 1 73 ? -0.880 9.564 -7.723 1.00 83.69 73 PRO A N 1
ATOM 534 C CA . PRO A 1 73 ? -0.754 9.203 -9.139 1.00 83.69 73 PRO A CA 1
ATOM 535 C C . PRO A 1 73 ? -1.818 8.173 -9.523 1.00 83.69 73 PRO A C 1
ATOM 537 O O . PRO A 1 73 ? -2.310 7.469 -8.655 1.00 83.69 73 PRO A O 1
ATOM 540 N N . GLY A 1 74 ? -2.182 8.035 -10.790 1.00 84.62 74 GLY A N 1
ATOM 541 C CA . GLY A 1 74 ? -3.111 7.001 -11.251 1.00 84.62 74 GLY A CA 1
ATOM 542 C C . GLY A 1 74 ? -2.474 5.606 -11.390 1.00 84.62 74 GLY A C 1
ATOM 543 O O . GLY A 1 74 ? -1.247 5.467 -11.397 1.00 84.62 74 GLY A O 1
ATOM 544 N N . PRO A 1 75 ? -3.288 4.544 -11.556 1.00 83.81 75 PRO A N 1
ATOM 545 C CA . PRO A 1 75 ? -2.793 3.222 -11.935 1.00 83.81 75 PRO A CA 1
ATOM 546 C C . PRO A 1 75 ? -1.979 3.277 -13.233 1.00 83.81 75 PRO A C 1
ATOM 548 O O . PRO A 1 75 ? -2.444 3.805 -14.241 1.00 83.81 75 PRO A O 1
ATOM 551 N N . GLY A 1 76 ? -0.771 2.711 -13.215 1.00 79.62 76 GLY A N 1
ATOM 552 C CA . GLY A 1 76 ? 0.117 2.684 -14.380 1.00 79.62 76 GLY A CA 1
ATOM 553 C C . GLY A 1 76 ? 0.834 4.003 -14.686 1.00 79.62 76 GLY A C 1
ATOM 554 O O . GLY A 1 76 ? 1.655 4.039 -15.604 1.00 79.62 76 GLY A O 1
ATOM 555 N N . GLU A 1 77 ? 0.574 5.067 -13.921 1.00 82.38 77 GLU A N 1
ATOM 556 C CA . GLU A 1 77 ? 1.287 6.332 -14.061 1.00 82.38 77 GLU A CA 1
ATOM 557 C C . GLU A 1 77 ? 2.760 6.170 -13.656 1.00 82.38 77 GLU A C 1
ATOM 559 O O . GLU A 1 77 ? 3.107 5.456 -12.706 1.00 82.38 77 GLU A O 1
ATOM 564 N N . ILE A 1 78 ? 3.641 6.839 -14.400 1.00 78.31 78 ILE A N 1
ATOM 565 C CA . ILE A 1 78 ? 5.034 7.005 -13.998 1.00 78.31 78 ILE A CA 1
ATOM 566 C C . ILE A 1 78 ? 5.066 8.205 -13.065 1.00 78.31 78 ILE A C 1
ATOM 568 O O . ILE A 1 78 ? 4.908 9.342 -13.497 1.00 78.31 78 ILE A O 1
ATOM 572 N N . ILE A 1 79 ? 5.281 7.936 -11.790 1.00 75.88 79 ILE A N 1
ATOM 573 C CA . ILE A 1 79 ? 5.590 8.922 -10.776 1.00 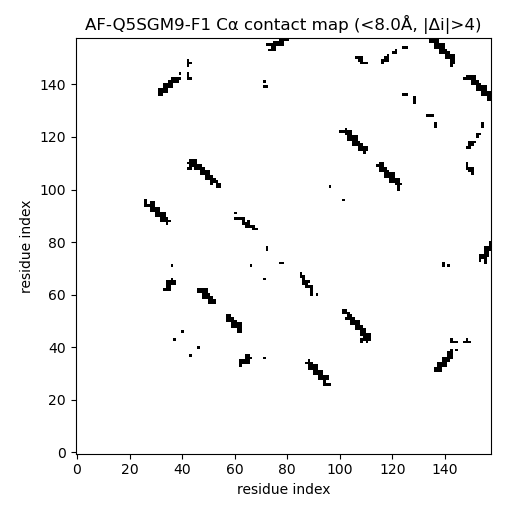75.88 79 ILE A CA 1
ATOM 574 C C . ILE A 1 79 ? 6.940 9.539 -11.146 1.00 75.88 79 ILE A C 1
ATOM 576 O O . ILE A 1 79 ? 7.963 8.850 -11.072 1.00 75.88 79 ILE A O 1
ATOM 580 N N . PRO A 1 80 ? 6.989 10.827 -11.527 1.00 63.69 80 PRO A N 1
ATOM 581 C CA . PRO A 1 80 ? 8.263 11.503 -11.674 1.00 63.69 80 PRO A CA 1
ATOM 582 C C . PRO A 1 80 ? 8.924 11.508 -10.296 1.00 63.69 80 PRO A C 1
ATOM 584 O O . PRO A 1 80 ? 8.416 12.125 -9.362 1.00 63.69 80 PRO A O 1
ATOM 587 N N . PHE A 1 81 ? 10.039 10.791 -10.155 1.00 56.59 81 PHE A N 1
ATOM 588 C CA . PHE A 1 81 ? 10.721 10.632 -8.872 1.00 56.59 81 PHE A CA 1
ATOM 589 C C . PHE A 1 81 ? 12.050 11.398 -8.838 1.00 56.59 81 PHE A C 1
ATOM 591 O O . PHE A 1 81 ? 13.108 10.815 -9.080 1.00 56.59 81 PHE A O 1
ATOM 598 N N . PRO A 1 82 ? 12.039 12.710 -8.537 1.00 49.03 82 PRO A N 1
ATOM 599 C CA . PRO 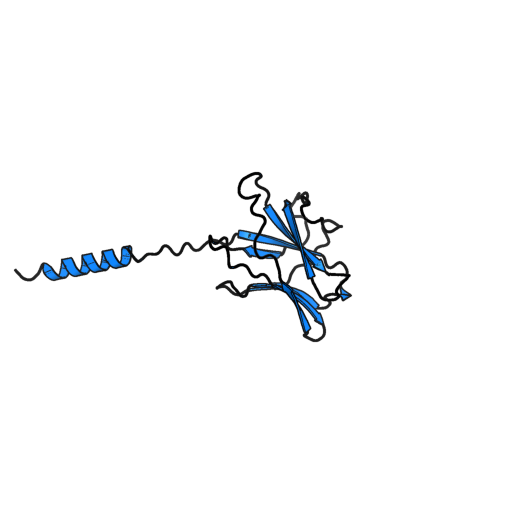A 1 82 ? 13.264 13.443 -8.254 1.00 49.03 82 PRO A CA 1
ATOM 600 C C . PRO A 1 82 ? 13.404 13.778 -6.758 1.00 49.03 82 PRO A C 1
ATOM 602 O O . PRO A 1 82 ? 12.604 14.513 -6.199 1.00 49.03 82 PRO A O 1
ATOM 605 N N . THR A 1 83 ? 14.514 13.358 -6.145 1.00 45.97 83 THR A N 1
ATOM 606 C CA . THR A 1 83 ? 15.092 13.852 -4.8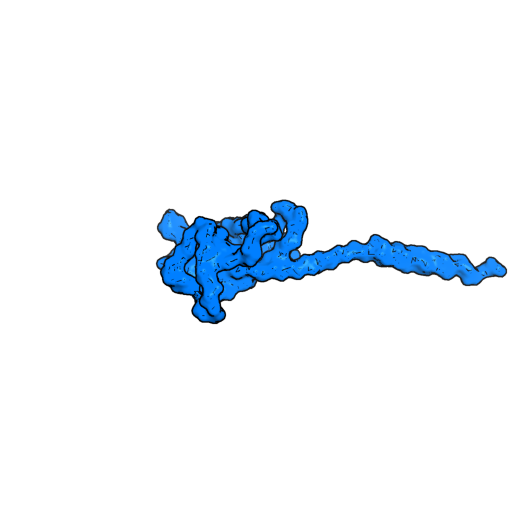68 1.00 45.97 83 THR A CA 1
ATOM 607 C C . THR A 1 83 ? 14.533 13.319 -3.522 1.00 45.97 83 THR A C 1
ATOM 609 O O . THR A 1 83 ? 13.352 13.002 -3.409 1.00 45.97 83 THR A O 1
ATOM 612 N N . PRO A 1 84 ? 15.387 13.197 -2.472 1.00 49.03 84 PRO A N 1
ATOM 613 C CA . PRO A 1 84 ? 15.071 12.646 -1.133 1.00 49.03 84 PRO A CA 1
ATOM 614 C C . PRO A 1 84 ? 14.066 13.458 -0.285 1.00 49.03 84 PRO A C 1
ATOM 616 O O . PRO A 1 84 ? 13.965 13.258 0.922 1.00 49.03 84 PRO A O 1
ATOM 619 N N . SER A 1 85 ? 13.340 14.389 -0.900 1.00 52.50 85 SER A N 1
ATOM 620 C CA . SER A 1 85 ? 12.396 15.325 -0.281 1.00 52.50 85 SER A CA 1
ATOM 621 C C . SER A 1 85 ? 10.932 14.880 -0.376 1.00 52.50 85 SER A C 1
ATOM 623 O O . SER A 1 85 ? 10.053 15.567 0.149 1.00 52.50 85 SER A O 1
ATOM 625 N N . TYR A 1 86 ? 10.642 13.741 -1.015 1.00 57.25 86 TYR A N 1
ATOM 626 C CA . TYR A 1 86 ? 9.310 13.147 -0.931 1.00 57.25 86 TYR A CA 1
ATOM 627 C C . TYR A 1 86 ? 9.035 12.665 0.491 1.00 57.25 86 TYR A C 1
ATOM 629 O O . TYR A 1 86 ? 9.936 12.222 1.203 1.00 57.25 86 TYR A O 1
ATOM 637 N N . GLY A 1 87 ? 7.773 12.817 0.897 1.00 58.66 87 GLY A N 1
ATOM 638 C CA . GLY A 1 87 ? 7.278 12.486 2.226 1.00 58.66 87 GLY A CA 1
ATOM 639 C C . GLY A 1 87 ? 7.565 11.038 2.632 1.00 58.66 87 GLY A C 1
ATOM 640 O O . GLY A 1 87 ? 8.159 10.256 1.890 1.00 58.66 87 GLY A O 1
ATOM 641 N N . PRO A 1 88 ? 7.173 10.652 3.845 1.00 67.88 88 PRO A N 1
ATOM 642 C CA . PRO A 1 88 ? 7.664 9.419 4.426 1.00 67.88 88 PRO A CA 1
ATOM 643 C C . PRO A 1 88 ? 7.206 8.194 3.615 1.00 67.88 88 PRO A C 1
ATOM 645 O O . PRO A 1 88 ? 6.017 7.926 3.485 1.00 67.88 88 PRO A O 1
ATOM 648 N N . VAL A 1 89 ? 8.174 7.437 3.094 1.00 79.25 89 VAL A N 1
ATOM 649 C CA . VAL A 1 89 ? 7.950 6.150 2.422 1.00 79.25 89 VAL A CA 1
ATOM 650 C C . VAL A 1 89 ? 8.017 5.031 3.458 1.00 79.25 89 VAL A C 1
ATOM 652 O O . VAL A 1 89 ? 8.901 5.020 4.326 1.00 79.25 89 VAL A O 1
ATOM 655 N N . THR A 1 90 ? 7.098 4.071 3.364 1.00 85.62 90 THR A N 1
ATOM 656 C CA . THR A 1 90 ? 7.230 2.793 4.071 1.00 85.62 90 THR A CA 1
ATOM 657 C C . THR A 1 90 ? 7.924 1.799 3.144 1.00 85.62 90 THR A C 1
ATOM 659 O O . THR A 1 90 ? 7.463 1.570 2.029 1.00 85.62 90 THR A O 1
ATOM 662 N N . LEU A 1 91 ? 9.038 1.221 3.596 1.00 83.31 91 LEU A N 1
ATOM 663 C CA . LEU A 1 91 ? 9.717 0.131 2.898 1.00 83.31 91 LEU A CA 1
ATOM 664 C C . LEU A 1 91 ? 9.174 -1.190 3.434 1.00 83.31 91 LEU A C 1
ATOM 666 O O . LEU A 1 91 ? 9.264 -1.452 4.635 1.00 83.31 91 LEU A O 1
ATOM 670 N N . LEU A 1 92 ? 8.566 -1.984 2.557 1.00 80.50 92 LEU A N 1
ATOM 671 C CA . LEU A 1 92 ? 8.100 -3.326 2.884 1.00 80.50 92 LEU A CA 1
ATOM 672 C C . LEU A 1 92 ? 9.039 -4.346 2.241 1.00 80.50 92 LE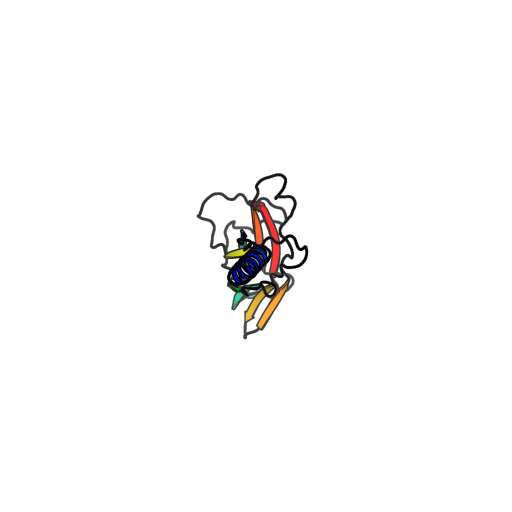U A C 1
ATOM 674 O O . LEU A 1 92 ? 9.256 -4.272 1.030 1.00 80.50 92 LEU A O 1
ATOM 678 N N . PRO A 1 93 ? 9.569 -5.318 2.999 1.00 73.69 93 PRO A N 1
ATOM 679 C CA . PRO A 1 93 ? 10.423 -6.333 2.414 1.00 73.69 93 PRO A CA 1
ATOM 680 C C . PRO A 1 93 ? 9.593 -7.208 1.466 1.00 73.69 93 PRO A C 1
ATOM 682 O O . PRO A 1 93 ? 8.599 -7.837 1.853 1.00 73.69 93 PRO A O 1
ATOM 685 N N . PHE A 1 94 ? 10.019 -7.228 0.209 1.00 66.06 94 PHE A N 1
ATOM 686 C CA . PHE A 1 94 ? 9.430 -7.951 -0.905 1.00 66.06 94 PHE A CA 1
ATOM 687 C C . PHE A 1 94 ? 10.405 -9.032 -1.373 1.00 66.06 94 PHE A C 1
ATOM 689 O O . PHE A 1 94 ? 11.383 -8.780 -2.071 1.00 66.06 94 PHE A O 1
ATOM 696 N N . TYR A 1 95 ? 10.161 -10.268 -0.965 1.00 62.16 95 TYR A N 1
ATOM 697 C CA . TYR A 1 95 ? 10.995 -11.396 -1.366 1.00 62.16 95 TYR A CA 1
ATOM 698 C C . TYR A 1 95 ? 10.606 -11.774 -2.795 1.00 62.16 95 TYR A C 1
ATOM 700 O O . TYR A 1 95 ? 9.428 -11.835 -3.089 1.00 62.16 95 TYR A O 1
ATOM 708 N N . THR A 1 96 ? 11.542 -12.007 -3.706 1.00 55.19 96 THR A N 1
ATOM 709 C CA . THR A 1 96 ? 11.226 -12.549 -5.038 1.00 55.19 96 THR A CA 1
ATOM 710 C C . THR A 1 96 ? 11.484 -14.048 -4.986 1.00 55.19 96 THR A C 1
ATOM 712 O O . THR A 1 96 ? 12.601 -14.471 -4.752 1.00 55.19 96 THR A O 1
ATOM 715 N N . SER A 1 97 ? 10.455 -14.877 -5.097 1.00 52.84 97 SER A N 1
ATOM 716 C CA . SER A 1 97 ? 10.578 -16.331 -5.163 1.00 52.84 97 SER A CA 1
ATOM 717 C C . SER A 1 97 ? 9.985 -16.784 -6.479 1.00 52.84 97 SER A C 1
ATOM 719 O O . SER A 1 97 ? 8.951 -16.285 -6.920 1.00 52.84 97 SER A O 1
ATOM 721 N N . ASP A 1 98 ? 10.625 -17.778 -7.075 1.00 51.81 98 ASP A N 1
ATOM 722 C CA . ASP A 1 98 ? 10.245 -18.379 -8.353 1.00 51.81 98 ASP A CA 1
ATOM 723 C C . ASP A 1 98 ? 8.886 -19.099 -8.284 1.00 51.81 98 ASP A C 1
ATOM 725 O O . ASP A 1 98 ? 8.359 -19.569 -9.294 1.00 51.81 98 ASP A O 1
ATOM 729 N N . ARG A 1 99 ? 8.295 -19.196 -7.086 1.00 50.84 99 ARG A N 1
ATOM 730 C CA . ARG A 1 99 ? 6.967 -19.762 -6.886 1.00 50.84 99 ARG A CA 1
ATOM 731 C C . ARG A 1 99 ? 5.898 -18.688 -7.142 1.00 50.84 99 ARG A C 1
ATOM 733 O O . ARG A 1 99 ? 5.896 -17.659 -6.471 1.00 50.84 99 ARG A O 1
ATOM 740 N N . PRO A 1 100 ? 4.940 -18.934 -8.058 1.00 47.31 100 PRO A N 1
ATOM 741 C CA . PRO A 1 100 ? 3.857 -17.994 -8.381 1.00 47.31 100 PRO A CA 1
ATOM 742 C C . PRO A 1 100 ? 2.913 -17.719 -7.199 1.00 47.31 100 PRO A C 1
ATOM 744 O O . PRO A 1 100 ? 2.111 -16.789 -7.239 1.00 47.31 100 PRO A O 1
ATOM 747 N N . GLU A 1 101 ? 3.031 -18.509 -6.136 1.00 48.62 101 GLU A N 1
ATOM 748 C CA . GLU A 1 101 ? 2.286 -18.387 -4.898 1.00 48.62 101 GLU A CA 1
ATOM 749 C C . GLU A 1 101 ? 3.265 -18.057 -3.770 1.00 48.62 101 GLU A C 1
ATOM 751 O O . GLU A 1 101 ? 3.988 -18.947 -3.320 1.00 48.62 101 GLU A O 1
ATOM 756 N N . LYS A 1 102 ? 3.296 -16.790 -3.331 1.00 51.59 102 LYS A N 1
ATOM 757 C CA . LYS A 1 102 ? 3.338 -16.369 -1.911 1.00 51.59 102 LYS A CA 1
ATOM 758 C C . LYS A 1 102 ? 3.795 -14.918 -1.753 1.00 51.59 102 LYS A C 1
ATOM 760 O O . LYS A 1 102 ? 4.873 -14.681 -1.235 1.00 51.59 102 LYS A O 1
ATOM 765 N N . TYR A 1 103 ? 2.920 -13.959 -2.052 1.00 58.09 103 TYR A N 1
ATOM 766 C CA . TYR A 1 103 ? 2.934 -12.661 -1.367 1.00 58.09 103 TYR A CA 1
ATOM 767 C C . TYR A 1 103 ? 1.489 -12.291 -1.063 1.00 58.09 103 TYR A C 1
ATOM 769 O O . TYR A 1 103 ? 0.714 -11.985 -1.959 1.00 58.09 103 TYR A O 1
ATOM 777 N N . ASP A 1 104 ? 1.103 -12.410 0.201 1.00 70.00 104 ASP A N 1
ATOM 778 C CA . ASP A 1 104 ? -0.130 -11.817 0.708 1.00 70.00 104 ASP A CA 1
ATOM 779 C C . ASP A 1 104 ? 0.319 -10.640 1.563 1.00 70.00 104 ASP A C 1
ATOM 781 O O . ASP A 1 104 ? 0.849 -10.819 2.665 1.00 70.00 104 ASP A O 1
ATOM 785 N N . LEU A 1 105 ? 0.250 -9.450 0.973 1.00 80.38 105 LEU A N 1
ATOM 786 C CA . LEU A 1 105 ? 0.162 -8.229 1.748 1.00 80.38 105 LEU A CA 1
ATOM 787 C C . LEU A 1 105 ? -1.312 -8.057 2.064 1.00 80.38 105 LEU A C 1
ATOM 789 O O . LEU A 1 105 ? -2.124 -7.989 1.151 1.00 80.38 105 LEU A O 1
ATOM 793 N N . THR A 1 106 ? -1.655 -7.944 3.334 1.00 88.38 106 THR A N 1
ATOM 794 C CA . THR A 1 106 ? -2.973 -7.474 3.737 1.00 88.38 106 THR A CA 1
ATOM 795 C C . THR A 1 106 ? -2.800 -6.070 4.291 1.00 88.38 106 THR A C 1
ATOM 797 O O . THR A 1 106 ? -2.029 -5.847 5.226 1.00 88.38 106 THR A O 1
ATOM 800 N N . PHE A 1 107 ? -3.506 -5.107 3.710 1.00 91.19 107 PHE A N 1
ATOM 801 C CA . PHE A 1 107 ? -3.585 -3.766 4.266 1.00 91.19 107 PHE A CA 1
ATOM 802 C C . PHE A 1 107 ? -4.669 -3.732 5.323 1.00 91.19 107 PHE A C 1
ATOM 804 O O . PHE A 1 107 ? -5.731 -4.324 5.141 1.00 91.19 107 PHE A O 1
ATOM 811 N N . TYR A 1 108 ? -4.416 -3.038 6.422 1.00 91.94 108 TYR A N 1
ATOM 812 C CA . TYR A 1 108 ? -5.437 -2.792 7.421 1.00 91.94 108 TYR A CA 1
ATOM 813 C C . TYR A 1 108 ? -5.612 -1.299 7.653 1.00 91.94 108 TYR A C 1
ATOM 815 O O . TYR A 1 108 ? -4.653 -0.530 7.686 1.00 91.94 108 TYR A O 1
ATOM 823 N N . CYS A 1 109 ? -6.862 -0.921 7.855 1.00 91.50 109 CYS A N 1
ATOM 824 C CA . CYS A 1 109 ? -7.298 0.382 8.310 1.00 91.50 109 CYS A CA 1
ATOM 825 C C . CYS A 1 109 ? -7.808 0.229 9.743 1.00 91.50 109 CYS A C 1
ATOM 827 O O . CYS A 1 109 ? -8.629 -0.649 10.029 1.00 91.50 109 CYS A O 1
ATOM 829 N N . ASN A 1 110 ? -7.309 1.051 10.663 1.00 91.00 110 ASN A N 1
ATOM 830 C CA . ASN A 1 110 ? -7.852 1.124 12.012 1.00 91.00 110 ASN A CA 1
ATOM 831 C C . ASN A 1 110 ? -9.032 2.101 12.013 1.00 91.00 110 ASN A C 1
ATOM 833 O O . ASN A 1 110 ? -8.848 3.320 12.048 1.00 91.00 110 ASN A O 1
ATOM 837 N N . ALA A 1 111 ? -10.239 1.538 11.977 1.00 83.44 111 ALA A N 1
ATOM 838 C CA . ALA A 1 111 ? -11.497 2.277 11.906 1.00 83.44 111 ALA A CA 1
ATOM 839 C C . ALA A 1 111 ? -11.923 2.880 13.263 1.00 83.44 111 ALA A C 1
ATOM 841 O O . ALA A 1 111 ? -13.028 3.401 13.379 1.00 83.44 111 ALA A O 1
ATOM 842 N N . GLY A 1 112 ? -11.063 2.808 14.287 1.00 80.69 112 GLY A N 1
ATOM 843 C CA . GLY A 1 112 ? -11.381 3.183 15.664 1.00 80.69 112 GLY A CA 1
ATOM 844 C C . GLY A 1 112 ? -11.915 2.005 16.483 1.00 80.69 112 GLY A C 1
ATOM 845 O O . GLY A 1 112 ? -12.195 0.932 15.953 1.00 80.69 112 GLY A O 1
ATOM 846 N N . GLU A 1 113 ? -12.002 2.192 17.804 1.00 79.75 113 GLU A N 1
ATOM 847 C CA . GLU A 1 113 ? -12.597 1.222 18.748 1.00 79.75 113 GLU A CA 1
ATOM 848 C C . GLU A 1 113 ? -11.991 -0.200 18.686 1.00 79.75 113 GLU A C 1
ATOM 850 O O . GLU A 1 113 ? -12.655 -1.193 18.971 1.00 79.75 113 GLU A O 1
ATOM 855 N N . GLY A 1 114 ? -10.715 -0.319 18.294 1.00 74.81 114 GLY A N 1
ATOM 856 C CA . GLY A 1 114 ? -10.023 -1.609 18.151 1.00 74.81 114 GLY A CA 1
ATOM 857 C C . GLY A 1 114 ? -10.439 -2.421 16.918 1.00 74.81 114 GLY A C 1
ATOM 858 O O . GLY A 1 114 ? -10.059 -3.584 16.787 1.00 74.81 114 GLY A O 1
ATOM 859 N N . ARG A 1 115 ? -11.215 -1.830 16.001 1.00 79.88 115 ARG A N 1
ATOM 860 C CA . ARG A 1 115 ? -11.677 -2.481 14.775 1.00 79.88 115 ARG A CA 1
ATOM 861 C C . ARG A 1 115 ? -10.668 -2.292 13.646 1.00 79.88 115 ARG A C 1
ATOM 863 O O . ARG A 1 115 ? -10.426 -1.179 13.179 1.00 79.88 115 ARG A O 1
ATOM 870 N N . HIS A 1 116 ? -10.140 -3.408 13.155 1.00 86.12 116 HIS A N 1
ATOM 871 C CA . HIS A 1 116 ? -9.293 -3.446 11.968 1.00 86.12 116 HIS A CA 1
ATOM 872 C C . HIS A 1 116 ? -10.106 -3.944 10.777 1.00 86.12 116 HIS A C 1
ATOM 874 O O . HIS A 1 116 ? -10.589 -5.075 10.776 1.00 86.12 116 HIS A O 1
ATOM 880 N N . LEU A 1 117 ? -10.261 -3.094 9.767 1.00 89.31 117 LEU A N 1
ATOM 881 C CA . LEU A 1 117 ? -10.810 -3.484 8.474 1.00 89.31 117 LEU A CA 1
ATOM 882 C C . LEU A 1 117 ? -9.656 -3.817 7.542 1.00 89.31 117 LEU A C 1
ATOM 884 O O . LEU A 1 117 ? -8.671 -3.083 7.486 1.00 89.31 117 LEU A O 1
ATOM 888 N N . THR A 1 118 ? -9.759 -4.941 6.844 1.00 89.44 118 THR A N 1
ATOM 889 C CA . THR A 1 118 ? -8.672 -5.477 6.029 1.00 89.44 118 THR A CA 1
ATOM 890 C C . THR A 1 118 ? -9.014 -5.399 4.551 1.00 89.44 118 THR A C 1
ATOM 892 O O . THR A 1 118 ? -10.139 -5.660 4.129 1.00 89.44 118 THR A O 1
ATOM 895 N N . THR A 1 119 ? -8.031 -5.015 3.745 1.00 90.44 119 THR A N 1
ATOM 896 C CA . THR A 1 119 ? -8.104 -5.043 2.288 1.00 90.44 119 THR A CA 1
ATOM 897 C C . THR A 1 119 ? -6.950 -5.886 1.752 1.00 90.44 119 THR A C 1
ATOM 899 O O . THR A 1 119 ? -5.792 -5.581 2.052 1.00 90.44 119 THR A O 1
ATOM 902 N N . PRO A 1 120 ? -7.230 -6.951 0.978 1.00 87.75 120 PRO A N 1
ATOM 903 C CA . PRO A 1 120 ? -6.180 -7.739 0.345 1.00 87.75 120 PRO A CA 1
ATOM 904 C C . PRO A 1 120 ? -5.333 -6.855 -0.568 1.00 87.75 120 PRO A C 1
ATOM 906 O O . PRO A 1 120 ? -5.886 -6.104 -1.367 1.00 87.75 120 PRO A O 1
ATOM 909 N N . GLY A 1 121 ? -4.016 -6.944 -0.441 1.00 84.88 121 GLY A N 1
ATOM 910 C CA . GLY A 1 121 ? -3.009 -6.259 -1.246 1.00 84.88 121 GLY A CA 1
ATOM 911 C C . GLY A 1 121 ? -2.643 -7.008 -2.533 1.00 84.88 121 GLY A C 1
ATOM 912 O O . GLY A 1 121 ? -3.230 -8.050 -2.850 1.00 84.88 121 GLY A O 1
ATOM 913 N N . PRO A 1 122 ? -1.660 -6.501 -3.303 1.00 80.94 122 PRO A N 1
ATOM 914 C CA . PRO A 1 122 ? -1.209 -7.167 -4.516 1.00 80.94 122 PRO A CA 1
ATOM 915 C C . PRO A 1 122 ? -0.522 -8.488 -4.202 1.00 80.94 122 PRO A C 1
ATOM 917 O O . PRO A 1 122 ? 0.307 -8.577 -3.299 1.00 80.94 122 PRO A O 1
ATOM 920 N N . ARG A 1 123 ? -0.792 -9.487 -5.046 1.00 74.88 123 ARG A N 1
ATOM 921 C CA . ARG A 1 123 ? -0.094 -10.777 -4.996 1.00 74.88 123 ARG A CA 1
ATOM 922 C C . ARG A 1 123 ? 1.291 -10.751 -5.634 1.00 74.88 123 ARG A C 1
ATOM 924 O O . ARG A 1 123 ? 2.113 -11.609 -5.336 1.00 74.88 123 ARG A O 1
ATOM 931 N N . TRP A 1 124 ? 1.533 -9.821 -6.558 1.00 71.94 124 TRP A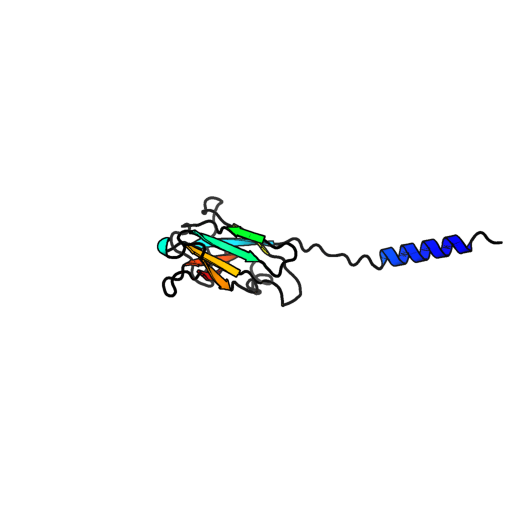 N 1
ATOM 932 C CA . TRP A 1 124 ? 2.771 -9.759 -7.330 1.00 71.94 124 TRP A CA 1
ATOM 933 C C . TRP A 1 124 ? 3.018 -8.328 -7.859 1.00 71.94 124 TRP A C 1
ATOM 935 O O . TRP A 1 124 ? 2.047 -7.649 -8.215 1.00 71.94 124 TRP A O 1
ATOM 945 N N . PRO A 1 125 ? 4.275 -7.848 -7.912 1.00 73.06 125 PRO A N 1
ATOM 946 C CA . PRO A 1 125 ? 4.650 -6.581 -8.526 1.00 73.06 125 PRO A CA 1
ATOM 947 C C . PRO A 1 125 ? 4.682 -6.714 -10.053 1.00 73.06 125 PRO A C 1
ATOM 949 O O . PRO A 1 125 ? 5.003 -7.779 -10.561 1.00 73.06 125 PRO A O 1
ATOM 952 N N . PRO A 1 126 ? 4.400 -5.666 -10.827 1.00 70.50 126 PRO A N 1
ATOM 953 C CA . PRO A 1 126 ? 4.297 -5.760 -12.283 1.00 70.50 126 PRO A CA 1
ATOM 954 C C . PRO A 1 126 ? 5.536 -6.408 -12.940 1.00 70.50 126 PRO A C 1
ATOM 956 O O . PRO A 1 126 ? 6.665 -5.973 -12.713 1.00 70.50 126 PRO A O 1
ATOM 959 N N . ARG A 1 127 ? 5.330 -7.482 -13.726 1.00 60.75 127 ARG A N 1
ATOM 960 C CA . ARG A 1 127 ? 6.409 -8.328 -14.293 1.00 60.75 127 ARG A CA 1
ATOM 961 C C . ARG A 1 127 ? 7.162 -7.673 -15.447 1.00 60.75 127 ARG A C 1
ATOM 963 O O . ARG A 1 127 ? 8.356 -7.917 -15.599 1.00 60.75 127 ARG A O 1
ATOM 970 N N . ASP A 1 128 ? 6.482 -6.821 -16.203 1.00 57.50 128 ASP A N 1
ATOM 971 C CA . ASP A 1 128 ? 6.945 -6.249 -17.476 1.00 57.50 128 ASP A CA 1
ATOM 972 C C . ASP A 1 128 ? 8.195 -5.347 -17.325 1.00 57.50 128 ASP A C 1
ATOM 974 O O . ASP A 1 128 ? 8.824 -4.947 -18.300 1.00 57.50 128 ASP A O 1
ATOM 978 N N . TYR A 1 129 ? 8.609 -5.067 -16.084 1.00 53.34 129 TYR A N 1
ATOM 979 C CA . TYR A 1 129 ? 9.681 -4.136 -15.724 1.00 53.34 129 TYR A CA 1
ATOM 980 C C . TYR A 1 129 ? 11.021 -4.806 -15.417 1.00 53.34 129 TYR A C 1
ATOM 982 O O . TYR A 1 129 ? 12.052 -4.142 -15.517 1.00 53.34 129 TYR A O 1
ATOM 990 N N . PHE A 1 130 ? 11.036 -6.111 -15.112 1.00 48.12 130 PHE A N 1
ATOM 991 C CA . PHE A 1 130 ? 12.293 -6.859 -14.962 1.00 48.12 130 PHE A CA 1
ATOM 992 C C . PHE A 1 130 ? 13.000 -7.089 -16.303 1.00 48.12 130 PHE A C 1
ATOM 994 O O . PHE A 1 130 ? 14.190 -7.393 -16.311 1.00 48.12 130 PHE A O 1
ATOM 1001 N N . VAL A 1 131 ? 12.283 -6.943 -17.421 1.00 47.31 131 VAL A N 1
ATOM 1002 C CA . VAL A 1 131 ? 12.795 -7.303 -18.747 1.00 47.31 131 VAL A CA 1
ATOM 1003 C C . VAL A 1 131 ? 13.118 -6.082 -19.610 1.00 47.31 131 VAL A C 1
ATOM 1005 O O . VAL A 1 131 ? 14.058 -6.184 -20.389 1.00 47.31 131 VAL A O 1
ATOM 1008 N N . ASP A 1 132 ? 12.432 -4.932 -19.460 1.00 51.28 132 ASP A N 1
ATOM 1009 C CA . ASP A 1 132 ? 12.467 -3.943 -20.557 1.00 51.28 132 ASP A CA 1
ATOM 1010 C C . ASP A 1 132 ? 12.674 -2.451 -20.225 1.00 51.28 132 ASP A C 1
ATOM 1012 O O . ASP A 1 132 ? 12.795 -1.684 -21.168 1.00 51.28 132 ASP A O 1
ATOM 1016 N N . ASN A 1 133 ? 12.742 -1.959 -18.969 1.00 55.69 133 ASN A N 1
ATOM 1017 C CA . ASN A 1 133 ? 12.874 -0.487 -18.766 1.00 55.69 133 ASN A CA 1
ATOM 1018 C C . ASN A 1 133 ? 13.456 0.054 -17.431 1.00 55.69 133 ASN A C 1
ATOM 1020 O O . ASN A 1 133 ? 13.323 1.246 -17.171 1.00 55.69 133 ASN A O 1
ATOM 1024 N N . GLN A 1 134 ? 14.094 -0.752 -16.570 1.00 63.16 134 GLN A N 1
ATOM 1025 C CA . GLN A 1 134 ? 14.754 -0.301 -15.312 1.00 63.16 134 GLN A CA 1
ATOM 1026 C C . GLN A 1 134 ? 13.897 0.529 -14.318 1.00 63.16 134 GLN A C 1
ATOM 1028 O O . GLN A 1 134 ? 14.438 1.134 -13.391 1.00 63.16 134 GLN A O 1
ATOM 1033 N N . LYS A 1 135 ? 12.566 0.562 -14.452 1.00 73.62 135 LYS A N 1
ATOM 1034 C CA . LYS A 1 135 ? 11.695 1.328 -13.541 1.00 73.62 135 LYS A CA 1
ATOM 1035 C C . LYS A 1 135 ? 11.485 0.581 -12.232 1.00 73.62 135 LYS A C 1
ATOM 1037 O O . LYS A 1 135 ? 11.314 -0.638 -12.232 1.00 73.62 135 LYS A O 1
ATOM 1042 N N . THR A 1 136 ? 11.461 1.302 -11.112 1.00 77.44 136 THR A N 1
ATOM 1043 C CA . THR A 1 136 ? 11.182 0.673 -9.807 1.00 77.44 136 THR A CA 1
ATOM 1044 C C . THR A 1 136 ? 9.673 0.690 -9.541 1.00 77.44 136 THR A C 1
ATOM 1046 O O . THR A 1 136 ? 9.068 1.761 -9.638 1.00 77.44 136 THR A O 1
ATOM 1049 N N . PRO A 1 137 ? 9.042 -0.442 -9.176 1.00 79.25 137 PRO A N 1
ATOM 1050 C CA . PRO A 1 137 ? 7.632 -0.453 -8.809 1.00 79.25 137 PRO A CA 1
ATOM 1051 C C . PRO A 1 137 ? 7.405 0.280 -7.479 1.00 79.25 137 PRO A C 1
ATOM 1053 O O . PRO A 1 137 ? 8.130 0.079 -6.503 1.00 79.25 137 PRO A O 1
ATOM 1056 N N . VAL A 1 138 ? 6.361 1.104 -7.443 1.00 83.75 138 VAL A N 1
ATOM 1057 C CA . VAL A 1 138 ? 5.885 1.816 -6.255 1.00 83.75 138 VAL A CA 1
ATOM 1058 C C . VAL A 1 138 ? 4.448 1.387 -5.998 1.00 83.75 138 VAL A C 1
ATOM 1060 O O . VAL A 1 138 ? 3.605 1.447 -6.896 1.00 83.75 138 VAL A O 1
ATOM 1063 N N . LEU A 1 139 ? 4.159 0.943 -4.778 1.00 88.75 139 LEU A N 1
ATOM 1064 C CA . LEU A 1 139 ? 2.799 0.612 -4.378 1.00 88.75 139 LEU A CA 1
ATOM 1065 C C . LEU A 1 139 ? 2.144 1.838 -3.756 1.00 88.75 139 LEU A C 1
ATOM 1067 O O . LEU A 1 139 ? 2.605 2.357 -2.740 1.00 88.75 139 LEU A O 1
ATOM 1071 N N . VAL A 1 140 ? 1.060 2.297 -4.364 1.00 90.50 140 VAL A N 1
ATOM 1072 C CA . VAL A 1 140 ? 0.303 3.443 -3.870 1.00 90.50 140 VAL A CA 1
ATOM 1073 C C . VAL A 1 140 ? -0.941 2.925 -3.175 1.00 90.50 140 VAL A C 1
ATOM 1075 O O . VAL A 1 140 ? -1.686 2.132 -3.747 1.00 90.50 140 VAL A O 1
ATOM 1078 N N . VAL A 1 141 ? -1.142 3.350 -1.933 1.00 92.75 141 VAL A N 1
ATOM 1079 C CA . VAL A 1 141 ? -2.275 2.980 -1.085 1.00 92.75 141 VAL A CA 1
ATOM 1080 C C . VAL A 1 141 ? -3.059 4.246 -0.771 1.00 92.75 141 VAL A C 1
ATOM 1082 O O . VAL A 1 141 ? -2.488 5.239 -0.326 1.00 92.75 141 VAL A O 1
ATOM 1085 N N . VAL A 1 142 ? -4.366 4.218 -0.997 1.00 92.25 142 VAL A N 1
ATOM 1086 C CA . VAL A 1 142 ? -5.283 5.340 -0.778 1.00 92.25 142 VAL A CA 1
ATOM 1087 C C . VAL A 1 142 ? -6.486 4.866 0.031 1.00 92.25 142 VAL A C 1
ATOM 1089 O O . VAL A 1 142 ? -6.906 3.714 -0.080 1.00 92.25 142 VAL A O 1
ATOM 1092 N N . GLU A 1 143 ? -7.075 5.741 0.834 1.00 90.88 143 GLU A N 1
ATOM 1093 C CA . GLU A 1 143 ? -8.339 5.427 1.511 1.00 90.88 143 GLU A CA 1
ATOM 1094 C C . GLU A 1 143 ? -9.500 5.371 0.498 1.00 90.88 143 GLU A C 1
ATOM 1096 O O . GLU A 1 143 ? -9.577 6.164 -0.447 1.00 90.88 143 GLU A O 1
ATOM 1101 N N . ASP A 1 144 ? -10.411 4.408 0.654 1.00 87.50 144 ASP A N 1
ATOM 1102 C CA . ASP A 1 144 ? -11.569 4.281 -0.228 1.00 87.50 144 ASP A CA 1
ATOM 1103 C C . ASP A 1 144 ? -12.728 5.179 0.224 1.00 87.50 144 ASP A C 1
ATOM 1105 O O . ASP A 1 144 ? -13.436 4.887 1.188 1.00 87.50 144 ASP A O 1
ATOM 1109 N N . GLY A 1 145 ? -12.963 6.269 -0.511 1.00 82.00 145 GLY A N 1
ATOM 1110 C CA . GLY A 1 145 ? -14.119 7.138 -0.286 1.00 82.00 145 GLY A CA 1
ATOM 1111 C C . GLY A 1 145 ? -15.471 6.492 -0.621 1.00 82.00 145 GLY A C 1
ATOM 1112 O O . GLY A 1 145 ? -16.492 6.947 -0.114 1.00 82.00 145 GLY A O 1
ATOM 1113 N N . GLY A 1 146 ? -15.498 5.445 -1.455 1.00 84.88 146 GLY A N 1
ATOM 1114 C CA . GLY A 1 146 ? -16.711 4.691 -1.791 1.00 84.88 146 GLY A CA 1
ATOM 1115 C C . GLY A 1 146 ? -17.031 3.576 -0.794 1.00 84.88 146 GLY A C 1
ATOM 1116 O O . GLY A 1 146 ? -18.180 3.145 -0.707 1.00 84.88 146 GLY A O 1
ATOM 1117 N N . GLN A 1 147 ? -16.038 3.134 -0.019 1.00 86.50 147 GLN A N 1
ATOM 1118 C CA . GLN A 1 147 ? -16.192 2.088 0.986 1.00 86.50 147 GLN A CA 1
ATOM 1119 C C . GLN A 1 147 ? -15.429 2.465 2.267 1.00 86.50 147 GLN A C 1
ATOM 1121 O O . GLN A 1 147 ? -14.273 2.076 2.444 1.00 86.50 147 GLN A O 1
ATOM 1126 N N . PRO A 1 148 ? -16.065 3.221 3.181 1.00 82.38 148 PRO A N 1
ATOM 1127 C CA . PRO A 1 148 ? -15.390 3.737 4.361 1.00 82.38 148 PRO A CA 1
ATOM 1128 C C . PRO A 1 148 ? -14.679 2.658 5.180 1.00 82.38 148 PRO A C 1
ATOM 1130 O O . PRO A 1 148 ? -15.252 1.615 5.503 1.00 82.38 148 PRO A O 1
ATOM 1133 N N . GLY A 1 149 ? -13.419 2.934 5.518 1.00 82.94 149 GLY A N 1
ATOM 1134 C CA . GLY A 1 149 ? -12.563 2.030 6.278 1.00 82.94 149 GLY A CA 1
ATOM 1135 C C . GLY A 1 149 ? -11.866 0.941 5.453 1.00 82.94 149 GLY A C 1
ATOM 1136 O O . GLY A 1 149 ? -11.181 0.099 6.025 1.00 82.94 149 GLY A O 1
ATOM 1137 N N . TYR A 1 150 ? -12.004 0.947 4.126 1.00 87.69 150 TYR A N 1
ATOM 1138 C CA . TYR A 1 150 ? -11.220 0.098 3.228 1.00 87.69 150 TYR A CA 1
ATOM 1139 C C . TYR A 1 150 ? -10.112 0.902 2.546 1.00 87.69 150 TYR A C 1
ATOM 1141 O O . TYR A 1 150 ? -10.198 2.122 2.392 1.00 87.69 150 TYR A O 1
ATOM 1149 N N . LEU A 1 151 ? -9.046 0.208 2.151 1.00 91.69 151 LEU A N 1
ATOM 1150 C CA . LEU A 1 151 ? -7.886 0.797 1.489 1.00 91.69 151 LEU A CA 1
ATOM 1151 C C . LEU A 1 151 ? -7.830 0.302 0.049 1.00 91.69 151 LEU A C 1
ATOM 1153 O O . LEU A 1 151 ? -7.738 -0.896 -0.193 1.00 91.69 151 LEU A O 1
ATOM 1157 N N . ARG A 1 152 ? -7.830 1.211 -0.922 1.00 91.88 152 ARG A N 1
ATOM 1158 C CA . ARG A 1 152 ? -7.539 0.868 -2.317 1.00 91.88 152 ARG A CA 1
ATOM 1159 C C . ARG A 1 152 ? -6.047 0.962 -2.564 1.00 91.88 152 ARG A C 1
ATOM 1161 O O . ARG A 1 152 ? -5.349 1.764 -1.952 1.00 91.88 152 ARG A O 1
ATOM 1168 N N . TRP A 1 153 ? -5.557 0.160 -3.493 1.00 91.94 153 TRP A N 1
ATOM 1169 C CA . TRP A 1 153 ? -4.158 0.198 -3.884 1.00 91.94 153 TRP A CA 1
ATOM 1170 C C . TRP A 1 153 ? -4.008 -0.075 -5.371 1.00 91.94 153 TRP A C 1
ATOM 1172 O O . TRP A 1 153 ? -4.869 -0.689 -6.004 1.00 91.94 153 TRP A O 1
ATOM 1182 N N . TYR A 1 154 ? -2.900 0.392 -5.927 1.00 89.69 154 TYR A N 1
ATOM 1183 C CA . TYR A 1 154 ? -2.517 0.137 -7.307 1.00 89.69 154 TYR A CA 1
ATOM 1184 C C . TYR A 1 154 ? -1.015 0.328 -7.481 1.00 89.69 154 TYR A C 1
ATOM 1186 O O . TYR A 1 154 ? -0.334 0.980 -6.686 1.00 89.69 154 TYR A O 1
ATOM 1194 N N . TRP A 1 155 ? -0.507 -0.268 -8.552 1.00 86.12 155 TRP A N 1
ATOM 1195 C CA . TRP A 1 155 ? 0.879 -0.125 -8.950 1.00 86.12 155 TRP A CA 1
ATOM 1196 C C . TRP A 1 155 ? 1.089 1.150 -9.762 1.00 86.12 155 TRP A C 1
ATOM 1198 O O . TRP A 1 155 ? 0.326 1.457 -10.682 1.00 86.12 155 TRP A O 1
ATOM 1208 N N . ALA A 1 156 ? 2.165 1.846 -9.426 1.00 83.31 156 ALA A N 1
ATOM 1209 C CA . ALA A 1 156 ? 2.744 2.940 -10.183 1.00 83.31 156 ALA A CA 1
ATOM 1210 C C . ALA A 1 156 ? 4.257 2.700 -10.320 1.00 83.31 156 ALA A C 1
ATOM 1212 O O . ALA A 1 156 ? 4.806 1.760 -9.733 1.00 83.31 156 ALA A O 1
ATOM 1213 N N . TYR A 1 157 ? 4.942 3.529 -11.102 1.00 80.25 157 TYR A N 1
ATOM 1214 C CA . TYR A 1 157 ? 6.369 3.340 -11.392 1.00 80.25 157 TYR A CA 1
ATOM 1215 C C . TYR A 1 157 ? 7.155 4.609 -11.148 1.00 80.25 157 TYR A C 1
ATOM 1217 O O . TYR A 1 157 ? 6.614 5.684 -11.347 1.00 80.25 157 TYR A O 1
ATOM 1225 N N . ARG A 1 158 ? 8.429 4.486 -10.789 1.00 74.94 158 ARG A N 1
ATOM 1226 C CA . ARG A 1 158 ? 9.394 5.588 -10.860 1.00 74.94 158 ARG A CA 1
ATOM 1227 C C . ARG A 1 158 ? 10.474 5.320 -11.895 1.00 74.94 158 ARG A C 1
ATOM 1229 O O . ARG A 1 158 ? 10.839 4.127 -12.046 1.00 74.94 158 ARG A O 1
#

Secondary structure (DSSP, 8-state):
--SSHHHHHHHHHHHHHHHS-------PPEEEEEEEE-S-TTSSTT-EEEEESSSTT-EEEEPPB---SSSPPPTT-B----STTS-PPEEEEE---SSSS---EEEEEE-STTPEEEEE--SS--TTHHHHT-PPEEEEEEE-SSSTT-EEEEEEE-

Sequence (158 aa):
MRKLVGLGLLASLAVLFSACGEWVFVLTPIDLHVLYYPQNPSLCPGGAGAVSTNNPGFYSLPLKPTTSPPTPPGPGEIIPFPTPSYGPVTLLPFYTSDRPEKYDLTFYCNAGEGRHLTTPGPRWPPRDYFVDNQKTPVLVVVEDGGQPGYLRWYWAYR

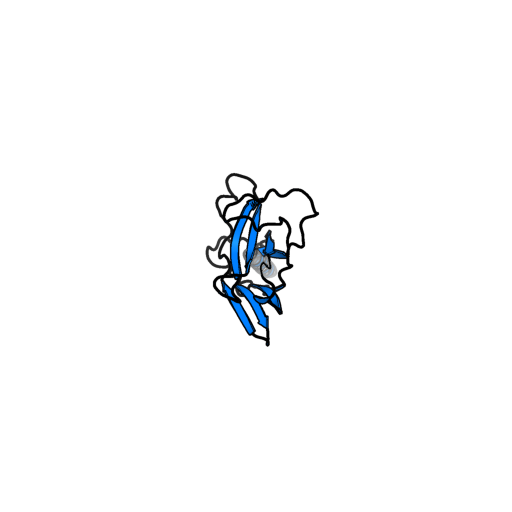Foldseek 3Di:
DPPPPVVVVVVVVVVVVVVPPPVPPPQQFDWAWEAEAEPDCLLQVVAKWKWFDQDPVTDIGTAFYFCPVVDFDDAAAADPDDDPPGPDIDTDGHGDDPDLDDTWIWMWGHNDPRDTDIDTDDSDFDPVCVPPPVKHKHKYWYADPPDRRDIDIHIYTD

Organism: Thermus thermophilus (strain ATCC 27634 / DSM 579 / HB8) (NCBI:txid300852)

Mean predicted aligned error: 12.64 Å

pLDDT: mean 71.82, std 16.06, range [38.0, 92.75]

Radius of gyration: 22.76 Å; Cα contacts (8 Å, |Δi|>4): 283; chains: 1; bounding box: 62×71×39 Å